Protein AF-A0A8I2E5W0-F1 (afdb_monomer)

Mean predicted aligned error: 2.6 Å

pLDDT: mean 97.11, std 1.33, range [91.75, 98.38]

Sequence (38 aa):
GATGNVSGPHLHFEIRTGPEYGSDIDPVAYLRGHGVKI

Secondary structure (DSSP, 8-state):
---SS-SSS-----EESSSSTT-EE-HHHHHHHTT---

Structure (mmCIF, N/CA/C/O backbone):
data_AF-A0A8I2E5W0-F1
#
_entry.id   AF-A0A8I2E5W0-F1
#
loop_
_atom_site.group_PDB
_atom_site.id
_atom_site.type_symbol
_atom_site.label_atom_id
_atom_site.label_alt_id
_atom_site.label_comp_id
_atom_site.label_asym_id
_atom_site.label_entity_id
_atom_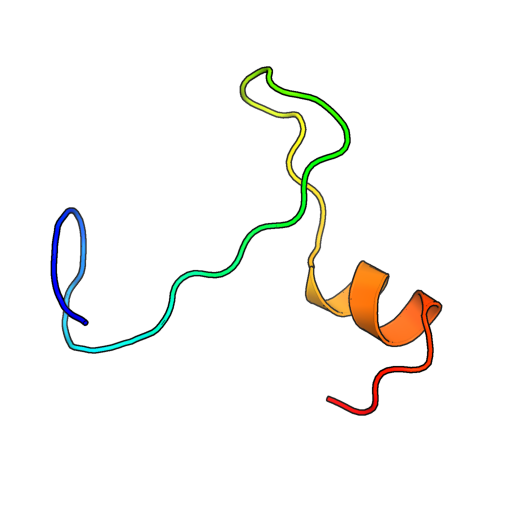site.label_seq_id
_atom_site.pdbx_PDB_ins_code
_atom_site.Cartn_x
_atom_site.Cartn_y
_atom_site.Cartn_z
_atom_site.occupancy
_atom_site.B_iso_or_equiv
_atom_site.auth_seq_id
_atom_site.auth_comp_id
_atom_site.auth_asym_id
_atom_site.auth_atom_id
_atom_site.pdbx_PDB_model_num
ATOM 1 N N . GLY A 1 1 ? 3.041 -3.512 -13.631 1.00 94.12 1 GLY A N 1
ATOM 2 C CA . GLY A 1 1 ? 4.262 -3.401 -14.465 1.00 94.12 1 GLY A CA 1
ATOM 3 C C . GLY A 1 1 ? 5.239 -4.490 -14.064 1.00 94.12 1 GLY A C 1
ATOM 4 O O . GLY A 1 1 ? 4.816 -5.397 -13.362 1.00 94.12 1 GLY A O 1
ATOM 5 N N . ALA A 1 2 ? 6.507 -4.423 -14.482 1.00 97.69 2 ALA A N 1
ATOM 6 C CA . ALA A 1 2 ? 7.533 -5.409 -14.102 1.00 97.69 2 ALA A CA 1
ATOM 7 C 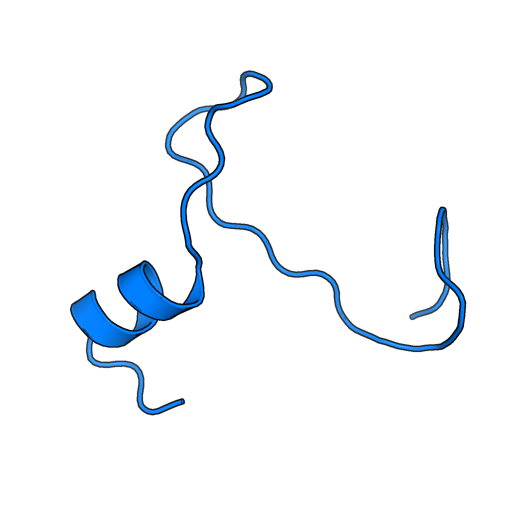C . ALA A 1 2 ? 8.935 -4.784 -13.898 1.00 97.69 2 ALA A C 1
ATOM 9 O O . ALA A 1 2 ? 9.943 -5.329 -14.329 1.00 97.69 2 ALA A O 1
ATOM 10 N N . THR A 1 3 ? 9.004 -3.606 -13.281 1.00 97.44 3 THR A N 1
ATOM 11 C CA . THR A 1 3 ? 10.267 -2.906 -12.992 1.00 97.44 3 THR A CA 1
ATOM 12 C C . THR A 1 3 ? 10.778 -3.234 -11.587 1.00 97.44 3 THR A C 1
ATOM 14 O O . THR A 1 3 ? 9.978 -3.281 -10.655 1.00 97.44 3 THR A O 1
ATOM 17 N N . GLY A 1 4 ? 12.097 -3.364 -11.409 1.00 96.44 4 GLY A N 1
ATOM 18 C CA . GLY A 1 4 ? 12.726 -3.578 -10.098 1.00 96.44 4 GLY A CA 1
ATOM 19 C C . GLY A 1 4 ? 12.871 -5.055 -9.718 1.00 96.44 4 GLY A C 1
ATOM 20 O O . GLY A 1 4 ? 13.138 -5.894 -10.574 1.00 96.44 4 GLY A O 1
ATOM 21 N N . ASN A 1 5 ? 12.729 -5.366 -8.426 1.00 97.00 5 ASN A N 1
ATOM 22 C CA . ASN A 1 5 ? 12.850 -6.726 -7.893 1.00 97.00 5 ASN A CA 1
ATOM 23 C C . ASN A 1 5 ? 11.515 -7.482 -8.012 1.00 97.00 5 ASN A C 1
ATOM 25 O O . ASN A 1 5 ? 10.690 -7.442 -7.101 1.00 97.00 5 ASN A O 1
ATOM 29 N N . VAL A 1 6 ? 11.283 -8.125 -9.158 1.00 97.81 6 VAL A N 1
ATOM 30 C CA . VAL A 1 6 ? 10.028 -8.825 -9.477 1.00 97.81 6 VAL A CA 1
ATOM 31 C C . VAL A 1 6 ? 10.288 -10.069 -10.339 1.00 97.81 6 VAL A C 1
ATOM 33 O O . VAL A 1 6 ? 11.215 -10.083 -11.142 1.00 97.81 6 VAL A O 1
ATOM 36 N N . SER A 1 7 ? 9.450 -11.105 -10.218 1.00 97.56 7 SER A N 1
ATOM 37 C CA . SER A 1 7 ? 9.505 -12.329 -11.049 1.00 97.56 7 SER A CA 1
ATOM 38 C C . SER A 1 7 ? 8.556 -12.312 -12.256 1.00 97.56 7 SER A C 1
ATOM 40 O O . SER A 1 7 ? 8.631 -13.178 -13.124 1.00 97.56 7 SER A O 1
ATOM 42 N N . GLY A 1 8 ? 7.655 -11.332 -12.324 1.00 98.06 8 GLY A N 1
ATOM 43 C CA . GLY A 1 8 ? 6.672 -11.188 -13.391 1.00 98.06 8 GLY A CA 1
ATOM 44 C C . GLY A 1 8 ? 5.725 -10.007 -13.151 1.00 98.06 8 GLY A C 1
ATOM 45 O O . GLY A 1 8 ? 5.806 -9.355 -12.104 1.00 98.06 8 GLY A O 1
ATOM 46 N N . PRO A 1 9 ? 4.832 -9.696 -14.108 1.00 98.38 9 PRO A N 1
ATOM 47 C CA . PRO A 1 9 ? 4.003 -8.497 -14.039 1.00 98.38 9 PRO A CA 1
ATOM 48 C C . PRO A 1 9 ? 2.973 -8.518 -12.902 1.00 98.38 9 PRO A C 1
ATOM 50 O O . PRO A 1 9 ? 2.110 -9.389 -12.862 1.00 98.38 9 PRO A O 1
ATOM 53 N N . HIS A 1 10 ? 3.020 -7.516 -12.021 1.00 97.38 10 HIS A N 1
ATOM 54 C CA . HIS A 1 10 ? 2.004 -7.269 -10.988 1.00 97.38 10 HIS A CA 1
ATOM 55 C C . HIS A 1 10 ? 2.025 -5.800 -10.516 1.00 97.38 10 HIS A C 1
ATOM 57 O O . HIS A 1 10 ? 2.759 -4.961 -11.059 1.00 97.38 10 HIS A O 1
ATOM 63 N N . LEU A 1 11 ? 1.168 -5.477 -9.545 1.00 96.31 11 LEU A N 1
ATOM 64 C CA . LEU A 1 11 ? 1.190 -4.233 -8.778 1.00 96.31 11 LEU A CA 1
ATOM 65 C C . LEU A 1 11 ? 1.670 -4.560 -7.361 1.00 96.31 11 LEU A C 1
ATOM 67 O O . LEU A 1 11 ? 1.063 -5.390 -6.691 1.00 96.31 11 LEU A O 1
ATOM 71 N N . HIS A 1 12 ? 2.743 -3.910 -6.920 1.00 96.06 12 HIS A N 1
ATOM 72 C CA . HIS A 1 12 ? 3.121 -3.889 -5.512 1.00 96.06 12 HIS A CA 1
ATOM 73 C C . HIS A 1 12 ? 2.365 -2.749 -4.824 1.00 96.06 12 HIS A C 1
ATOM 75 O O . HIS A 1 12 ? 2.304 -1.642 -5.360 1.00 96.06 12 HIS A O 1
ATOM 81 N N . PHE A 1 13 ? 1.778 -3.027 -3.666 1.00 95.50 13 PHE A N 1
ATOM 82 C CA . PHE A 1 13 ? 1.022 -2.061 -2.881 1.00 95.50 13 PHE A CA 1
ATOM 83 C C . PHE A 1 13 ? 1.430 -2.193 -1.414 1.00 95.50 13 PHE A C 1
ATOM 85 O O . PHE A 1 13 ? 1.378 -3.292 -0.864 1.00 95.50 13 PHE A O 1
ATOM 92 N N . GLU A 1 14 ? 1.821 -1.079 -0.799 1.00 97.12 14 GLU A N 1
ATOM 93 C CA . GLU A 1 14 ? 2.237 -1.000 0.602 1.00 97.12 14 GLU A CA 1
ATOM 94 C C . GLU A 1 14 ? 1.471 0.109 1.329 1.00 97.12 14 GLU A C 1
ATOM 96 O O . GLU A 1 14 ? 1.072 1.107 0.723 1.00 97.12 14 GLU A O 1
ATOM 101 N N . ILE A 1 15 ? 1.270 -0.066 2.636 1.00 97.88 15 ILE A N 1
ATOM 102 C CA . ILE A 1 15 ? 0.711 0.957 3.524 1.00 97.88 15 ILE A CA 1
ATOM 103 C C . ILE A 1 15 ? 1.706 1.213 4.642 1.00 97.88 15 ILE A C 1
ATOM 105 O O . ILE A 1 15 ? 2.257 0.276 5.217 1.00 97.88 15 ILE A O 1
ATOM 109 N N . ARG A 1 16 ? 1.936 2.495 4.931 1.00 98.25 16 ARG A N 1
ATOM 110 C CA . ARG A 1 16 ? 2.965 2.963 5.859 1.00 98.25 16 ARG A CA 1
ATOM 111 C C . ARG A 1 16 ? 2.420 4.049 6.771 1.00 98.25 16 ARG A C 1
ATOM 113 O O . ARG A 1 16 ? 1.630 4.883 6.330 1.00 98.25 16 ARG A O 1
ATOM 120 N N . THR A 1 17 ? 2.859 4.057 8.026 1.00 97.56 17 THR A N 1
ATOM 121 C CA . THR A 1 17 ? 2.485 5.096 9.005 1.00 97.56 17 THR A CA 1
ATOM 122 C C . THR A 1 17 ? 3.411 6.315 8.984 1.00 97.56 17 THR A C 1
ATOM 124 O O . THR A 1 17 ? 3.075 7.340 9.571 1.00 97.56 17 THR A O 1
ATOM 127 N N . GLY A 1 18 ? 4.558 6.217 8.306 1.00 97.75 18 GLY A N 1
ATOM 128 C CA . GLY A 1 18 ? 5.575 7.265 8.204 1.00 97.75 18 GLY A CA 1
ATOM 129 C C . GLY A 1 18 ? 6.561 7.017 7.051 1.00 97.75 18 GLY A C 1
ATOM 130 O O . GLY A 1 18 ? 6.508 5.959 6.416 1.00 97.75 18 GLY A O 1
ATOM 131 N N . PRO A 1 19 ? 7.439 7.980 6.718 1.00 96.94 19 PRO A N 1
ATOM 132 C CA . PRO A 1 19 ? 8.369 7.874 5.585 1.00 96.94 19 PRO A CA 1
ATOM 133 C C . PRO A 1 19 ? 9.554 6.917 5.814 1.00 96.94 19 PRO A C 1
ATOM 135 O O . PRO A 1 19 ? 10.210 6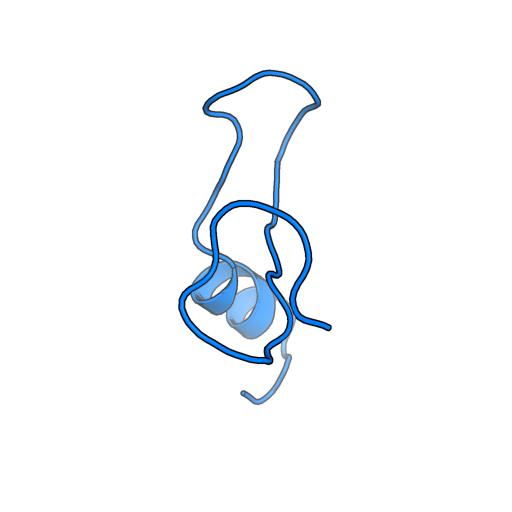.502 4.857 1.00 96.94 19 PRO A O 1
ATOM 138 N N . GLU A 1 20 ? 9.862 6.582 7.063 1.00 97.31 20 GLU A N 1
ATOM 139 C CA . GLU A 1 20 ? 10.984 5.731 7.464 1.00 97.31 20 GLU A CA 1
ATOM 140 C C . GLU A 1 20 ? 10.809 4.256 7.076 1.00 97.31 20 GLU A C 1
ATOM 142 O O . GLU A 1 20 ? 9.694 3.760 6.932 1.00 97.31 20 GLU A O 1
ATOM 147 N N . TYR A 1 21 ? 11.914 3.530 6.888 1.00 94.50 21 TYR A N 1
ATOM 148 C CA . TYR A 1 21 ? 11.868 2.075 6.708 1.00 94.50 21 TYR A CA 1
ATOM 149 C C . TYR A 1 21 ? 11.392 1.380 7.989 1.00 94.50 21 TYR A C 1
ATOM 151 O O . TYR A 1 21 ? 11.786 1.775 9.085 1.00 94.50 21 TYR A O 1
ATOM 159 N N . GLY A 1 22 ? 10.584 0.326 7.839 1.00 96.56 22 GLY A N 1
ATOM 160 C CA . GLY A 1 22 ? 9.971 -0.397 8.958 1.00 96.56 22 GLY A CA 1
ATOM 161 C C . GLY A 1 22 ? 8.663 0.221 9.463 1.00 96.56 22 GLY A C 1
ATOM 162 O O . GLY A 1 22 ? 8.115 -0.255 10.453 1.00 96.56 22 GLY A O 1
ATOM 163 N N . SER A 1 23 ? 8.165 1.274 8.806 1.00 98.00 23 SER A N 1
ATOM 164 C CA . SER A 1 23 ? 6.846 1.861 9.071 1.00 98.00 23 SER A CA 1
ATOM 165 C C . SER A 1 23 ? 5.699 1.135 8.356 1.00 98.00 23 SER A C 1
ATOM 167 O O . SER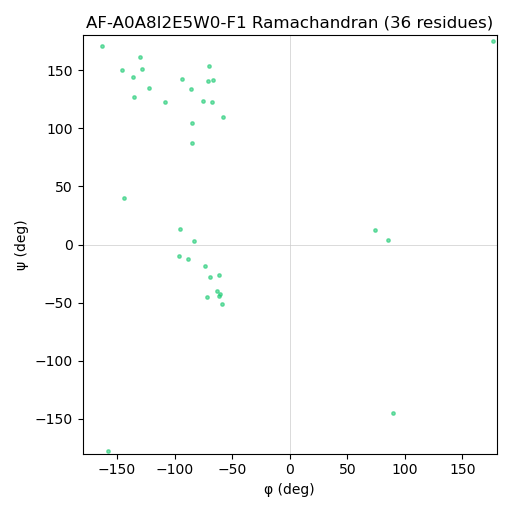 A 1 23 ? 4.554 1.596 8.405 1.00 98.00 23 SER A O 1
ATOM 169 N N . ASP A 1 24 ? 6.004 0.051 7.639 1.00 97.62 24 ASP A N 1
ATOM 170 C CA . ASP A 1 24 ? 5.041 -0.759 6.910 1.00 97.62 24 ASP A CA 1
ATOM 171 C C . ASP A 1 24 ? 4.137 -1.565 7.851 1.00 97.62 24 ASP A C 1
ATOM 173 O O . ASP A 1 24 ? 4.553 -2.080 8.889 1.00 97.62 24 ASP A O 1
ATOM 177 N N . ILE A 1 25 ? 2.859 -1.646 7.482 1.00 98.00 25 ILE A N 1
ATOM 178 C CA . ILE A 1 25 ? 1.822 -2.393 8.202 1.00 98.00 25 ILE A CA 1
ATOM 179 C C . ILE A 1 25 ? 1.062 -3.300 7.234 1.00 98.00 25 ILE A C 1
ATOM 181 O O . ILE A 1 25 ? 1.077 -3.062 6.028 1.00 98.00 25 ILE A O 1
ATOM 185 N N . ASP A 1 26 ? 0.358 -4.314 7.754 1.00 97.94 26 ASP A N 1
ATOM 186 C CA . ASP A 1 26 ? -0.448 -5.227 6.929 1.00 97.94 26 ASP A CA 1
ATOM 187 C C . ASP A 1 26 ? -1.518 -4.449 6.125 1.00 97.94 26 ASP A C 1
ATOM 189 O O . ASP A 1 26 ? -2.501 -3.958 6.705 1.00 97.94 26 ASP A O 1
ATOM 193 N N . PRO A 1 27 ? -1.374 -4.351 4.785 1.00 97.56 27 PRO A N 1
ATOM 194 C CA . PRO A 1 27 ? -2.286 -3.572 3.960 1.00 97.56 27 PRO A CA 1
ATOM 195 C C . PRO A 1 27 ? -3.677 -4.215 3.875 1.00 97.56 27 PRO A C 1
ATOM 197 O O . PRO A 1 27 ? -4.669 -3.501 3.730 1.00 97.56 27 PRO A O 1
ATOM 200 N N . VAL A 1 28 ? -3.792 -5.541 4.006 1.00 97.62 28 VAL A N 1
ATOM 201 C CA . VAL A 1 28 ? -5.081 -6.250 3.945 1.00 97.62 28 VAL A CA 1
ATOM 202 C C . VAL A 1 28 ? -5.899 -5.970 5.202 1.00 97.62 28 VAL A C 1
ATOM 204 O O . VAL A 1 28 ? -7.090 -5.661 5.105 1.00 97.62 28 VAL A O 1
ATOM 207 N N . ALA A 1 29 ? -5.269 -6.037 6.377 1.00 97.94 29 ALA A N 1
ATOM 208 C CA . ALA A 1 29 ? -5.916 -5.684 7.637 1.00 97.94 29 ALA A CA 1
ATOM 209 C C . ALA A 1 29 ? -6.355 -4.211 7.654 1.00 97.94 29 ALA A C 1
ATOM 211 O O . ALA A 1 29 ? -7.499 -3.922 8.017 1.00 97.94 29 ALA A O 1
ATOM 212 N N . TYR A 1 30 ? -5.495 -3.294 7.193 1.00 97.88 30 TYR A N 1
ATOM 213 C CA . TYR A 1 30 ? -5.834 -1.874 7.079 1.00 97.88 30 TYR A CA 1
ATOM 214 C C . TYR A 1 30 ? -7.051 -1.651 6.170 1.00 97.88 30 TYR A C 1
ATOM 216 O O . TYR A 1 30 ? -8.014 -1.008 6.587 1.00 97.88 30 TYR A O 1
ATOM 224 N N . LEU A 1 31 ? -7.051 -2.213 4.956 1.00 97.94 31 LEU A N 1
ATOM 225 C CA . LEU A 1 31 ? -8.146 -2.053 3.993 1.00 97.94 31 LEU A CA 1
ATOM 226 C C . LEU A 1 31 ? -9.478 -2.585 4.539 1.00 97.94 31 LEU A C 1
ATOM 228 O O . LEU A 1 31 ? -10.503 -1.909 4.433 1.00 97.94 31 LEU A O 1
ATOM 232 N N . ARG A 1 32 ? -9.462 -3.752 5.194 1.00 97.88 32 ARG A N 1
ATOM 233 C CA . ARG A 1 32 ? -10.652 -4.315 5.852 1.00 97.88 32 ARG A CA 1
ATOM 234 C C . ARG A 1 32 ? -11.157 -3.427 6.987 1.00 97.88 32 ARG A C 1
ATOM 236 O O . ARG A 1 32 ? -12.364 -3.228 7.100 1.00 97.88 32 ARG A O 1
ATOM 243 N N . GLY A 1 33 ? -10.252 -2.844 7.777 1.00 98.12 33 GLY A N 1
ATOM 244 C CA . GLY A 1 33 ? -10.593 -1.860 8.809 1.00 98.12 33 GLY A CA 1
ATOM 245 C C . GLY A 1 33 ? -11.254 -0.592 8.254 1.00 98.12 33 GLY A C 1
ATOM 246 O O . GLY A 1 33 ? -12.055 0.029 8.946 1.00 98.12 33 GLY A O 1
ATOM 247 N N . HIS A 1 34 ? -10.987 -0.254 6.989 1.00 97.69 34 HIS A N 1
ATOM 248 C CA . HIS A 1 34 ? -11.593 0.876 6.274 1.00 97.69 34 HIS A CA 1
ATOM 249 C C . HIS A 1 34 ? -12.813 0.475 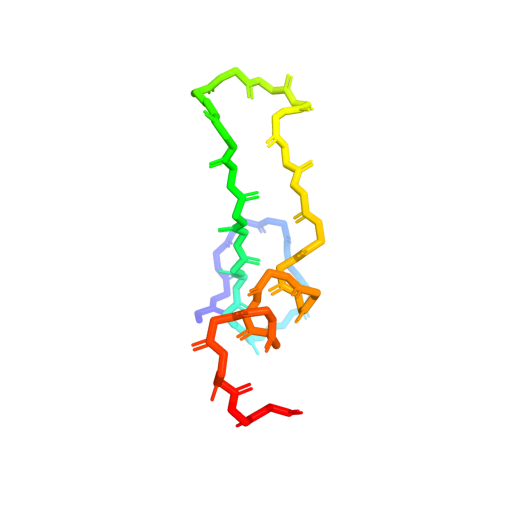5.426 1.00 97.69 34 HIS A C 1
ATOM 251 O O . HIS A 1 34 ? -13.270 1.248 4.586 1.00 97.69 34 HIS A O 1
ATOM 257 N N . GLY A 1 35 ? -13.356 -0.729 5.632 1.00 98.00 35 GLY A N 1
ATOM 258 C CA . GLY A 1 35 ? -14.568 -1.192 4.953 1.00 98.00 35 GLY A CA 1
ATOM 259 C C . GLY A 1 35 ? -14.370 -1.566 3.483 1.00 98.00 35 GLY A C 1
ATOM 260 O O . GLY A 1 35 ? -15.353 -1.758 2.766 1.00 98.00 35 GLY A O 1
ATOM 261 N N . VAL A 1 36 ? -13.126 -1.697 3.017 1.00 97.50 36 VAL A N 1
ATOM 262 C CA . VAL A 1 36 ? -12.847 -2.154 1.654 1.00 97.50 36 VAL A CA 1
ATOM 263 C C . VAL A 1 36 ? -13.080 -3.661 1.585 1.00 97.50 36 VAL A C 1
ATOM 265 O O . VAL A 1 36 ? -12.494 -4.440 2.340 1.00 97.50 36 VAL A O 1
ATOM 268 N N . LYS A 1 37 ? -13.951 -4.07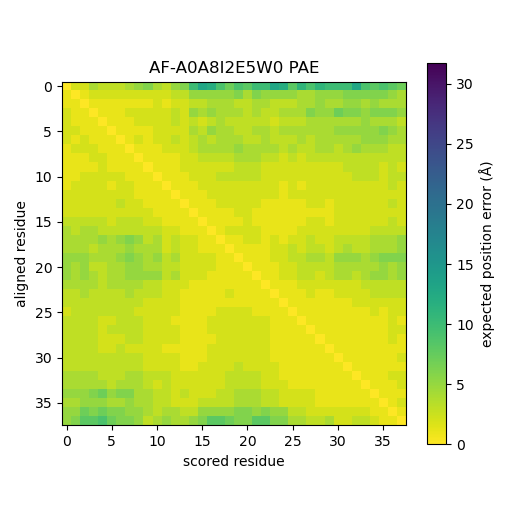9 0.666 1.00 95.25 37 LYS A N 1
ATOM 269 C CA . LYS A 1 37 ? -14.236 -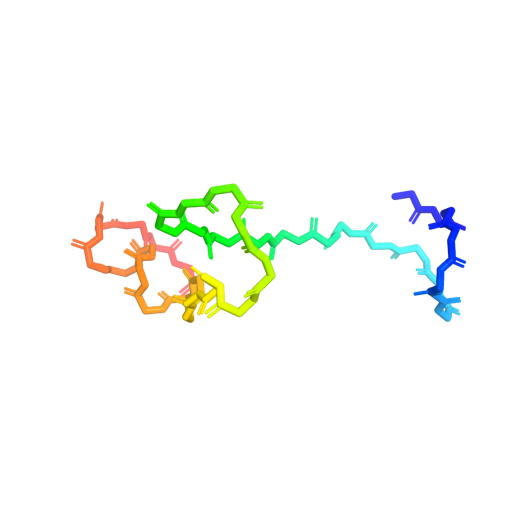5.492 0.423 1.00 95.25 37 LYS A CA 1
ATOM 270 C C . LYS A 1 37 ? -13.191 -6.049 -0.545 1.00 95.25 37 LYS A C 1
ATOM 272 O O . LYS A 1 37 ? -13.249 -5.743 -1.735 1.00 95.25 37 LYS A O 1
ATOM 277 N N . ILE A 1 38 ? -12.249 -6.829 -0.014 1.00 91.75 38 ILE A N 1
ATOM 278 C CA . ILE A 1 38 ? -11.165 -7.483 -0.762 1.00 91.75 38 ILE A CA 1
ATOM 279 C C . ILE A 1 38 ? -11.056 -8.971 -0.449 1.00 91.75 38 ILE A C 1
ATOM 281 O O . ILE A 1 38 ? -11.357 -9.361 0.710 1.00 91.75 38 ILE A O 1
#

Radius of gyration: 12.44 Å; Cα contacts (8 Å, |Δi|>4): 30; chains: 1; bounding box: 27×20×24 Å

Foldseek 3Di:
DADDPDPDDDDDDWDAPDPDPPRTDDVVVVCVVVVNDD

Solvent-accessible surface area (backbone atoms only — not comparable to full-atom values): 2690 Å² total; per-residue (Å²): 89,70,80,79,97,64,95,60,78,51,84,90,84,86,39,61,85,52,95,57,91,85,33,65,53,67,50,67,61,53,40,49,75,70,71,49,90,126

=== Feature glossary ===
Feature key, reading from the visual/contextual features back to the raw sequence:

Rendered structure images. Structure images are PyMOL renders from six orthogonal camera directions. Cartoon representation draws helices as coils and strands as arrows; sticks shows the backbone as bonds; surface shows the solvent-excluded envelope. Rainbow coloring maps sequence position to hue (blue→red, N→C); chain coloring assigns a distinct color per polypeptide.

Contact-map, Ramachandran, and PAE plots. Three diagnostic plots accompany the record. The Cα contact map visualizes the tertiary structure as a 2D adjacency matrix (8 Å cutoff, sequence-local c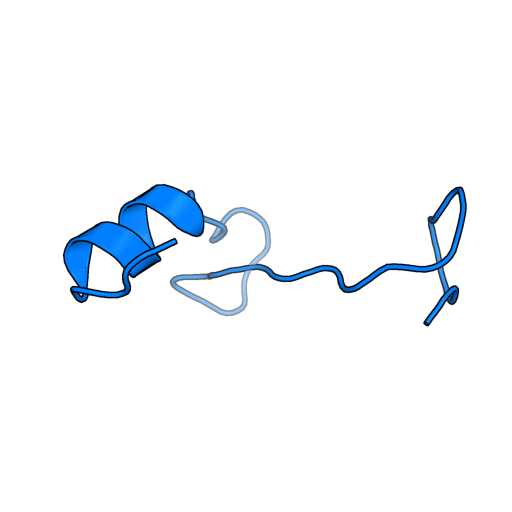ontacts suppressed). The Ramachandran plot shows the distribution of backbone (φ, ψ) torsions, with points in the α and β basins reflecting secondary structure content. The PAE plot shows AlphaFold's inter-residue confidence as a color matrix.

InterPro / GO / CATH / organism. The annotation block draws on four external resources. InterPro: which protein families and domains the sequence belongs to. GO: standardized terms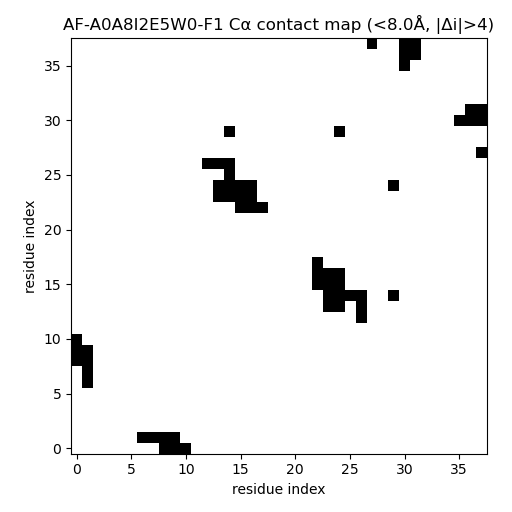 for what the protein does, what process it participates in, and where in the cell it acts. CATH: which structural fold it has in the CATH hierarchy. Organism: the species of origin.

Nearest PDB structures. Structural nearest neighbors (via Foldseek easy-search vs the PDB). Reported per hit: target PDB id, E-value, and alignment TM-score. A TM-score above ~0.5 is the conventional threshold for 'same fold'.

Predicted aligned error. Predicted aligned error is AlphaFold's pairwise confidence. Unlike pLDDT (per-residue), PAE is per-residue-pair and captures whether two parts of the structure are correctly placed relative to each other. Units are ångströms of expected positional error.

Solvent-accessible surface area. SASA measures how much of the protein is reachable by solvent. It is computed by rolling a water-sized probe over the atomic surface and summing the exposed area (Å²). Per-residue SASA distinguishes core (buried, low SASA) from surface (exposed, high SASA) residues; total SASA is a whole-molecule size measure.

B-factor. Crystallographic B-factors measure how much each atom's electron density is smeared out, in Å². They rise in mobile loops and surface residues and fall in the buried interior. In AlphaFold models this column is repurposed to hold pLDDT instead.

pLDDT. For AlphaFold models, the B-factor field carries pLDDT — the model's own estimate of local accuracy on a 0–100 scale. Regions with pLDDT<50 should be treated as essentially unmodeled; they often correspond to intrinsically disordered segments.

Backbone torsions (φ/ψ). φ (phi) and ψ (psi) are the two rotatable backbone dihedrals per residue: φ is the C(i-1)–N–Cα–C torsion, ψ is the N–Cα–C–N(i+1) torsion, both in degrees on (−180°, 180°]. α-helical residues cluster near (−60°, −45°); β-strand residues near (−120°, +130°). A Ramachandran plot is simply a scatter of (φ, ψ) for every residue.

Radius of gyration, Cα contacts, bounding box. Radius of gyration (Rg) is the root-mean-square distance of Cα atoms from their centroid — a single number for overall size and compactness. A globular domain of N residues has Rg ≈ 2.2·N^0.38 Å; an extended or disordered chain has a much larger Rg. The Cα contact count is the number of residue pairs whose Cα atoms are within 8 Å and are more than four positions apart in sequence — a standard proxy for tertiary packing density. The bounding box is the smallest axis-aligned box enclosing all Cα atoms.

Secondary structure (3-state, P-SEA). Three-state secondary structure (P-SEA) collapses the eight DSSP classes into helix (a), strand (b), and coil (c). P-SEA assigns these from Cα geometry alone — distances and angles — without requiring backbone oxygens, so it works on any Cα trace.

Secondary structure (8-state, DSSP). Secondary structure is the local, repeating backbone conformation. DSSP classifies it into eight states by reading the hydrogen-bond network: three helix types (H, G, I), two β types (E, B), two non-regular types (T, S), and unstructured coil (-).

Foldseek 3Di. The Foldseek 3Di string encodes local tertiary geometry as a 20-letter alphabet — one character per residue — derived from the relative positions of nearby Cα atoms. Unlike the amino-acid sequence, 3Di is a direct function of the 3D structure, so two proteins with the same fold have similar 3Di strings even at low sequence identity.

mmCIF coordinates. Structure coordinates are given as an mmCIF _atom_site loop: one row per atom with element, residue name, chain id, sequence number, and x/y/z position in Å. Only the four main-chain atoms per residue are included here; side chains are omitted to keep the record compact.

Sequence. This is the polypeptide sequence — one letter per residue, N-terminus first. Length ranges from a few dozen residues for small domains to over a thousand for large multi-domain proteins.